Protein AF-A0A7V4YRS9-F1 (afdb_monomer)

Secondary structure (DSSP, 8-state):
----------STT-----BT-EEEETTEEEEEEEEETTTTEEEEEEE-SSS-------PPP-HHHHHHHHHHTBPTT----TTTSSEEEEEEE-TT-HHHHHTHHHHHHHHHHHHH-SSEEEEEEEEE-SHHHHHHHHHHHHHHT--S-BB-EETTT-------------

Structure (mmCIF, N/CA/C/O backbone):
data_AF-A0A7V4YRS9-F1
#
_entry.id   AF-A0A7V4YRS9-F1
#
loop_
_atom_site.group_PDB
_atom_site.id
_atom_site.type_symbol
_atom_site.label_atom_id
_atom_site.label_alt_id
_atom_site.label_comp_id
_atom_site.label_asym_id
_atom_site.label_entity_id
_atom_site.label_seq_id
_atom_site.pdbx_PDB_ins_code
_atom_site.Cartn_x
_atom_site.Cartn_y
_atom_site.Cartn_z
_atom_site.occupancy
_atom_site.B_iso_or_equiv
_atom_site.auth_seq_id
_atom_site.auth_comp_id
_atom_site.auth_asym_id
_atom_site.auth_atom_id
_atom_site.pdbx_PDB_model_num
ATOM 1 N N . MET A 1 1 ? 8.393 1.259 23.520 1.00 29.20 1 MET A N 1
ATOM 2 C CA . MET A 1 1 ? 8.049 -0.094 23.999 1.00 29.20 1 MET A CA 1
ATOM 3 C C . MET A 1 1 ? 6.861 -0.625 23.199 1.00 29.20 1 MET A C 1
ATOM 5 O O . MET A 1 1 ? 5.716 -0.444 23.586 1.00 29.20 1 MET A O 1
ATOM 9 N N . GLN A 1 2 ? 7.130 -1.206 22.029 1.00 31.75 2 GLN A N 1
ATOM 10 C CA . GLN A 1 2 ? 6.189 -2.098 21.351 1.00 31.75 2 GLN A CA 1
ATOM 11 C C . GLN A 1 2 ? 6.762 -3.493 21.570 1.00 31.75 2 GLN A C 1
ATOM 13 O O . GLN A 1 2 ? 7.675 -3.914 20.866 1.00 31.75 2 GLN A O 1
ATOM 18 N N . CYS A 1 3 ? 6.308 -4.155 22.633 1.00 23.78 3 CYS A N 1
ATOM 19 C CA . CYS A 1 3 ? 6.663 -5.542 22.886 1.00 23.78 3 CYS A CA 1
ATOM 20 C C . CYS A 1 3 ? 6.008 -6.399 21.802 1.00 23.78 3 CYS A C 1
ATOM 22 O O . CYS A 1 3 ? 4.818 -6.701 21.876 1.00 23.78 3 CYS A O 1
ATOM 24 N N . TYR A 1 4 ? 6.776 -6.795 20.791 1.00 34.25 4 TYR A N 1
ATOM 25 C CA . TYR A 1 4 ? 6.427 -7.958 19.989 1.00 34.25 4 TYR A CA 1
ATOM 26 C C . TYR A 1 4 ? 6.909 -9.191 20.743 1.00 34.25 4 TYR A C 1
ATOM 28 O O . TYR A 1 4 ? 8.035 -9.643 20.584 1.00 34.25 4 TYR A O 1
ATOM 36 N N . MET A 1 5 ? 6.033 -9.746 21.575 1.00 27.16 5 MET A N 1
ATOM 37 C CA . MET A 1 5 ? 6.166 -11.134 21.994 1.00 27.16 5 MET A CA 1
ATOM 38 C C . MET A 1 5 ? 5.765 -12.011 20.802 1.00 27.16 5 MET A C 1
ATOM 40 O O . MET A 1 5 ? 4.591 -12.330 20.619 1.00 27.16 5 MET A O 1
ATOM 44 N N . TYR A 1 6 ? 6.737 -12.416 19.985 1.00 35.53 6 TYR A N 1
ATOM 45 C CA . TYR A 1 6 ? 6.606 -13.654 19.219 1.00 35.53 6 TYR A CA 1
ATOM 46 C C . TYR A 1 6 ? 6.796 -14.820 20.190 1.00 35.53 6 TYR A C 1
ATOM 48 O O . TYR A 1 6 ? 7.848 -15.445 20.270 1.00 35.53 6 TYR A O 1
ATOM 56 N N . LEU A 1 7 ? 5.752 -15.095 20.967 1.00 31.92 7 LEU A N 1
ATOM 57 C CA . LEU A 1 7 ? 5.619 -16.378 21.627 1.00 31.92 7 LEU A CA 1
ATOM 58 C C . LEU A 1 7 ? 5.043 -17.348 20.597 1.00 31.92 7 LEU A C 1
ATOM 60 O O . LEU A 1 7 ? 3.865 -17.290 20.255 1.00 31.92 7 LEU A O 1
ATOM 64 N N . HIS A 1 8 ? 5.877 -18.266 20.111 1.00 38.81 8 HIS A N 1
ATOM 65 C CA . HIS A 1 8 ? 5.385 -19.580 19.710 1.00 38.81 8 HIS A CA 1
ATOM 66 C C . HIS A 1 8 ? 4.881 -20.281 20.978 1.00 38.81 8 HIS A C 1
ATOM 68 O O . HIS A 1 8 ? 5.587 -21.064 21.609 1.00 38.81 8 HIS A O 1
ATOM 74 N N . THR A 1 9 ? 3.665 -19.942 21.398 1.00 38.56 9 THR A N 1
ATOM 75 C CA . THR A 1 9 ? 2.923 -20.697 22.401 1.00 38.56 9 THR A CA 1
ATOM 76 C C . THR A 1 9 ? 2.015 -21.700 21.694 1.00 38.56 9 THR A C 1
ATOM 78 O O . THR A 1 9 ? 1.388 -21.379 20.684 1.00 38.56 9 THR A O 1
ATOM 81 N N . PRO A 1 10 ? 1.925 -22.937 22.197 1.00 54.78 10 PRO A N 1
ATOM 82 C CA . PRO A 1 10 ? 0.953 -23.892 21.690 1.00 54.78 10 PRO A CA 1
ATOM 83 C C . PRO A 1 10 ? -0.472 -23.409 22.042 1.00 54.78 10 PRO A C 1
ATOM 85 O O . PRO A 1 10 ? -0.665 -22.909 23.149 1.00 54.78 10 PRO A O 1
ATOM 88 N N . LYS A 1 11 ? -1.460 -23.679 21.166 1.00 42.44 11 LYS A N 1
ATOM 89 C CA . LYS A 1 11 ? -2.933 -23.694 21.395 1.00 42.44 11 LYS A CA 1
ATOM 90 C C . LYS A 1 11 ? -3.751 -22.438 21.048 1.00 42.44 11 LYS A C 1
ATOM 92 O O . LYS A 1 11 ? -3.639 -21.406 21.697 1.00 42.44 11 LYS A O 1
ATOM 97 N N . ASP A 1 12 ? -4.677 -22.630 20.108 1.00 49.97 12 ASP A N 1
ATOM 98 C CA . ASP A 1 12 ? -6.100 -22.231 19.965 1.00 49.97 12 ASP A CA 1
ATOM 99 C C . ASP A 1 12 ? -6.851 -21.457 21.088 1.00 49.97 12 ASP A C 1
ATOM 101 O O . ASP A 1 12 ? -8.064 -21.601 21.228 1.00 49.97 12 ASP A O 1
ATOM 105 N N . SER A 1 13 ? -6.208 -20.669 21.951 1.00 57.22 13 SER A N 1
ATOM 106 C CA . SER A 1 13 ? -6.850 -20.109 23.158 1.00 57.22 13 SER A CA 1
A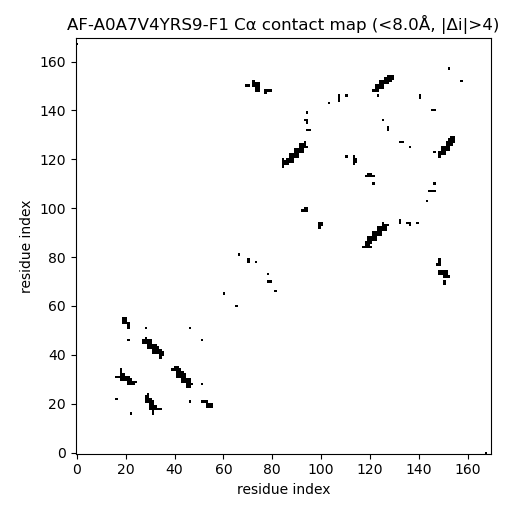TOM 107 C C . SER A 1 13 ? -6.564 -18.629 23.421 1.00 57.22 13 SER A C 1
ATOM 109 O O . SER A 1 13 ? -7.147 -18.069 24.345 1.00 57.22 13 SER A O 1
ATOM 111 N N . ILE A 1 14 ? -5.710 -17.976 22.624 1.00 62.75 14 ILE A N 1
ATOM 112 C CA . ILE A 1 14 ? -5.420 -16.540 22.757 1.00 62.75 14 ILE A CA 1
ATOM 113 C C . ILE A 1 14 ? -5.855 -15.818 21.481 1.00 62.75 14 ILE A C 1
ATOM 115 O O . ILE A 1 14 ? -5.316 -16.057 20.404 1.00 62.75 14 ILE A O 1
ATOM 119 N N . LEU A 1 15 ? -6.837 -14.926 21.620 1.00 65.62 15 LEU A N 1
ATOM 120 C CA . LEU A 1 15 ? -7.268 -14.005 20.572 1.00 65.62 15 LEU A CA 1
ATOM 121 C C . LEU A 1 15 ? -6.626 -12.637 20.822 1.00 65.62 15 LEU A C 1
ATOM 123 O O . LEU A 1 15 ? -6.905 -11.993 21.832 1.00 65.62 15 LEU A O 1
ATOM 127 N N . SER A 1 16 ? -5.772 -12.207 19.896 1.00 73.06 16 SER A N 1
ATOM 128 C CA . SER A 1 16 ? -5.117 -10.898 19.933 1.00 73.06 16 SER A CA 1
ATOM 129 C C . SER A 1 16 ? -5.836 -9.932 18.997 1.00 73.06 16 SER A C 1
ATOM 131 O O . SER A 1 16 ? -6.008 -10.229 17.815 1.00 73.06 16 SER A O 1
ATOM 133 N N . PHE A 1 17 ? -6.217 -8.762 19.508 1.00 78.06 17 PHE A N 1
ATOM 134 C CA . PHE A 1 17 ? -6.900 -7.715 18.744 1.00 78.06 17 PHE A CA 1
ATOM 135 C C . PHE A 1 17 ? -6.087 -6.425 18.765 1.00 78.06 17 PHE A C 1
ATOM 137 O O . PHE A 1 17 ? -5.343 -6.168 19.714 1.00 78.06 17 PHE A O 1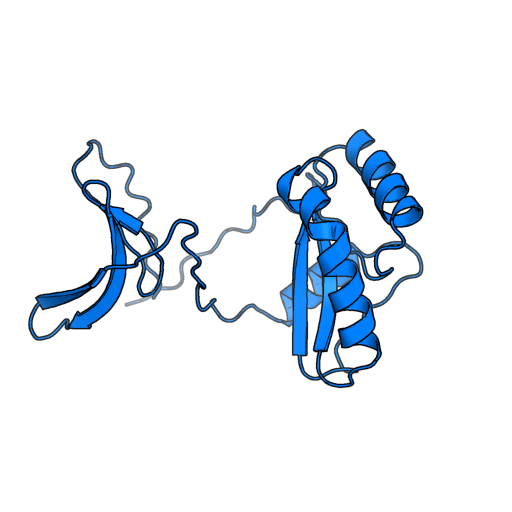
ATOM 144 N N . ARG A 1 18 ? -6.241 -5.593 17.733 1.00 73.62 18 ARG A N 1
ATOM 145 C CA . ARG A 1 18 ? -5.671 -4.243 17.715 1.00 73.62 18 ARG A CA 1
ATOM 146 C C . ARG A 1 18 ? -6.763 -3.206 17.922 1.00 73.62 18 ARG A C 1
ATOM 148 O O . ARG A 1 18 ? -7.884 -3.364 17.442 1.00 73.62 18 ARG A O 1
ATOM 155 N N . LEU A 1 19 ? -6.414 -2.136 18.631 1.00 77.94 19 LEU A N 1
ATOM 156 C CA . LEU A 1 19 ? -7.277 -0.972 18.790 1.00 77.94 19 LEU A CA 1
ATOM 157 C C . LEU A 1 19 ? -7.645 -0.423 17.403 1.00 77.94 19 LEU A C 1
ATOM 159 O O . LEU A 1 19 ? -6.786 -0.305 16.531 1.00 77.94 19 LEU A O 1
ATOM 163 N N . ASN A 1 20 ? -8.922 -0.112 17.212 1.00 76.81 20 ASN A N 1
ATOM 164 C CA . ASN A 1 20 ? -9.524 0.398 15.982 1.00 76.81 20 ASN A CA 1
ATOM 165 C C . ASN A 1 20 ? -9.480 -0.512 14.737 1.00 76.81 20 ASN A C 1
ATOM 167 O O . ASN A 1 20 ? -10.034 -0.138 13.701 1.00 76.81 20 ASN A O 1
ATOM 171 N N . GLU A 1 21 ? -8.929 -1.723 14.829 1.00 83.25 21 GLU A N 1
ATOM 172 C CA . GLU A 1 21 ? -8.934 -2.692 13.730 1.00 83.25 21 GLU A CA 1
ATOM 173 C C . GLU A 1 21 ? -10.190 -3.581 13.810 1.00 83.25 21 GLU A C 1
ATOM 175 O O . GLU A 1 21 ? -10.468 -4.151 14.871 1.00 83.25 21 GLU A O 1
ATOM 180 N N . PRO A 1 22 ? -10.974 -3.710 12.723 1.00 89.25 22 PRO A N 1
ATOM 181 C CA . PRO A 1 22 ? -12.079 -4.652 12.680 1.00 89.25 22 PRO A CA 1
ATOM 182 C C . PRO A 1 22 ? -11.613 -6.100 12.824 1.00 89.25 22 PRO A C 1
ATOM 184 O O . PRO A 1 22 ? -10.669 -6.525 12.162 1.00 89.25 22 PRO A O 1
ATOM 187 N N . PHE A 1 23 ? -12.325 -6.889 13.621 1.00 85.88 23 PHE A N 1
ATOM 188 C CA . PHE A 1 23 ? -12.066 -8.313 13.784 1.00 85.88 23 PHE A CA 1
ATOM 189 C C . PHE A 1 23 ? -13.366 -9.116 13.817 1.00 85.88 23 PHE A C 1
ATOM 191 O O . PHE A 1 23 ? -14.415 -8.630 14.243 1.00 85.88 23 PHE A O 1
ATOM 198 N N . LEU A 1 24 ? -13.291 -10.364 13.355 1.00 85.12 24 LEU A N 1
ATOM 199 C CA . LEU A 1 24 ? -14.417 -11.290 13.362 1.00 85.12 24 LEU A CA 1
ATOM 200 C C . LEU A 1 24 ? -14.446 -12.057 14.688 1.00 85.12 24 LEU A C 1
ATOM 202 O O . LEU A 1 24 ? -13.491 -12.752 15.032 1.00 85.12 24 LEU A O 1
ATOM 206 N N . PHE A 1 25 ? -15.558 -11.976 15.412 1.00 84.38 25 PHE A N 1
ATOM 207 C CA . PHE A 1 25 ? -15.775 -12.733 16.640 1.00 84.38 25 PHE A CA 1
ATOM 208 C C . PHE A 1 25 ? -17.205 -13.270 16.677 1.00 84.38 25 PHE A C 1
ATOM 210 O O . PHE A 1 25 ? -18.170 -12.521 16.560 1.00 84.38 25 PHE A O 1
ATOM 217 N N . LYS A 1 26 ? -17.345 -14.597 16.809 1.00 86.56 26 LYS A N 1
ATOM 218 C CA . LYS A 1 26 ? -18.645 -15.300 16.806 1.00 86.56 26 LYS A CA 1
ATOM 219 C C . LYS A 1 26 ? -19.551 -14.933 15.613 1.00 86.56 26 LYS A C 1
ATOM 221 O O . LYS A 1 26 ? -20.759 -14.792 15.767 1.00 86.56 26 LYS A O 1
ATOM 226 N N . GLY A 1 27 ? -18.963 -14.781 14.424 1.00 86.62 27 GLY A N 1
ATOM 227 C CA . GLY A 1 27 ? -19.698 -14.498 13.184 1.00 86.62 27 GLY A CA 1
ATOM 228 C C . GLY A 1 27 ? -20.137 -13.042 13.007 1.00 86.62 27 GLY A C 1
ATOM 229 O O . GLY A 1 27 ? -20.824 -12.735 12.039 1.00 86.62 27 GLY A O 1
ATOM 230 N N . LEU A 1 28 ? -19.737 -12.146 13.909 1.00 89.50 28 LEU A N 1
ATOM 231 C CA . LEU A 1 28 ? -20.013 -10.716 13.826 1.00 89.50 28 LEU A CA 1
ATOM 232 C C . LEU A 1 28 ? -18.703 -9.931 13.823 1.00 89.50 28 LEU A C 1
ATOM 234 O O . LEU A 1 28 ? -17.711 -10.353 14.421 1.00 89.50 28 LEU A O 1
ATOM 238 N N . TYR A 1 29 ? -18.705 -8.791 13.141 1.00 90.94 29 TYR A N 1
ATOM 239 C CA . TYR A 1 29 ? -17.562 -7.892 13.130 1.00 90.94 29 TYR A CA 1
ATOM 240 C C . TYR A 1 29 ? -17.641 -6.904 14.284 1.00 90.94 29 TYR A C 1
ATOM 242 O O . TYR A 1 29 ? -18.685 -6.302 14.539 1.00 90.94 29 TYR A O 1
ATOM 250 N N . TYR A 1 30 ? -16.512 -6.731 14.956 1.00 90.38 30 TYR A N 1
ATOM 251 C CA . TYR A 1 30 ? -16.339 -5.773 16.034 1.00 90.38 30 TYR A CA 1
ATOM 252 C C . TYR A 1 30 ? -15.084 -4.946 15.807 1.00 90.38 30 TYR A C 1
ATOM 254 O O . TYR A 1 30 ? -14.181 -5.353 15.082 1.00 90.38 30 TYR A O 1
ATOM 262 N N . ARG A 1 31 ? -15.014 -3.803 16.474 1.00 89.88 31 ARG A N 1
ATOM 263 C CA . ARG A 1 31 ? -13.817 -2.984 16.606 1.00 89.88 31 ARG A CA 1
ATOM 264 C C . ARG A 1 31 ? -13.593 -2.685 18.077 1.00 89.88 31 ARG A C 1
ATOM 266 O O . ARG A 1 31 ? -14.528 -2.310 18.779 1.00 89.88 31 ARG A O 1
ATOM 273 N N . LEU A 1 32 ? -12.359 -2.832 18.542 1.00 88.31 32 LEU A N 1
ATOM 274 C CA . LEU A 1 32 ? -11.980 -2.396 19.883 1.00 88.31 32 LEU A CA 1
ATOM 275 C C . LEU A 1 32 ? -11.827 -0.875 19.853 1.00 88.31 32 LEU A C 1
ATOM 277 O O . LEU A 1 32 ? -10.989 -0.378 19.107 1.00 88.31 32 LEU A O 1
ATOM 281 N N . THR A 1 33 ? -12.645 -0.147 20.608 1.00 86.69 33 THR A N 1
ATOM 282 C CA . THR A 1 33 ? -12.658 1.329 20.605 1.00 86.69 33 THR A CA 1
ATOM 283 C C . THR A 1 33 ? -11.988 1.929 21.831 1.00 86.69 33 THR A C 1
ATOM 285 O O . THR A 1 33 ? -11.479 3.044 21.755 1.00 86.69 33 THR A O 1
ATOM 288 N N . ASN A 1 34 ? -11.957 1.196 22.947 1.00 84.12 34 ASN A N 1
ATOM 289 C CA . ASN A 1 34 ? -11.293 1.630 24.170 1.00 84.12 34 ASN A CA 1
ATOM 290 C C . ASN A 1 34 ? -10.689 0.448 24.943 1.00 84.12 34 ASN A C 1
ATOM 292 O O . ASN A 1 34 ? -11.272 -0.641 24.984 1.00 84.12 34 ASN A O 1
ATOM 296 N N . LEU A 1 35 ? -9.547 0.702 25.579 1.00 86.00 35 LEU A N 1
ATOM 297 C CA . LEU A 1 35 ? -8.873 -0.177 26.528 1.00 86.00 35 LEU A CA 1
ATOM 298 C C . LEU A 1 35 ? -8.602 0.638 27.796 1.00 86.00 35 LEU A C 1
ATOM 300 O O . LEU A 1 35 ? -7.692 1.466 27.812 1.00 86.00 35 LEU A O 1
ATOM 304 N N . ASP A 1 36 ? -9.388 0.403 28.844 1.00 83.62 36 ASP A N 1
ATOM 305 C CA . ASP A 1 36 ? -9.173 1.019 30.149 1.00 83.62 36 ASP A CA 1
ATOM 306 C C . ASP A 1 36 ? -8.303 0.095 31.007 1.00 83.62 36 ASP A C 1
ATOM 308 O O . ASP A 1 36 ? -8.739 -0.973 31.443 1.00 83.62 36 ASP A O 1
ATOM 312 N N . LEU A 1 37 ? -7.048 0.497 31.217 1.00 85.56 37 LEU A N 1
ATOM 313 C CA . LEU A 1 37 ? -6.078 -0.259 32.012 1.00 85.56 37 LEU A CA 1
ATOM 314 C C . LEU A 1 37 ? -6.289 -0.101 33.523 1.00 85.56 37 LEU A C 1
ATOM 316 O O . LEU A 1 37 ? -5.793 -0.924 34.286 1.00 85.56 37 LEU A O 1
ATOM 320 N N . CYS A 1 38 ? -6.988 0.948 33.961 1.00 81.81 38 CYS A N 1
ATOM 321 C CA . CYS A 1 38 ? -7.290 1.174 35.372 1.00 81.81 38 CYS A CA 1
ATOM 322 C C . CYS A 1 38 ? -8.440 0.267 35.811 1.00 81.81 38 CYS A C 1
ATOM 324 O O . CYS A 1 38 ? -8.352 -0.395 36.845 1.00 81.81 38 CYS A O 1
ATOM 326 N N . ASP A 1 39 ? -9.472 0.184 34.974 1.00 87.44 39 ASP A N 1
ATOM 327 C CA . ASP A 1 39 ? -10.669 -0.609 35.251 1.00 87.44 39 ASP A CA 1
ATOM 328 C C . ASP A 1 39 ? -10.590 -2.033 34.674 1.00 87.44 39 ASP A C 1
ATOM 330 O O . ASP A 1 39 ? -11.494 -2.844 34.883 1.00 87.44 39 ASP A O 1
ATOM 334 N N . ASN A 1 40 ? -9.510 -2.365 33.955 1.00 86.50 40 ASN A N 1
ATOM 335 C CA . ASN A 1 40 ? -9.342 -3.618 33.212 1.00 86.50 40 ASN A CA 1
ATOM 336 C C . ASN A 1 40 ? -10.539 -3.923 32.291 1.00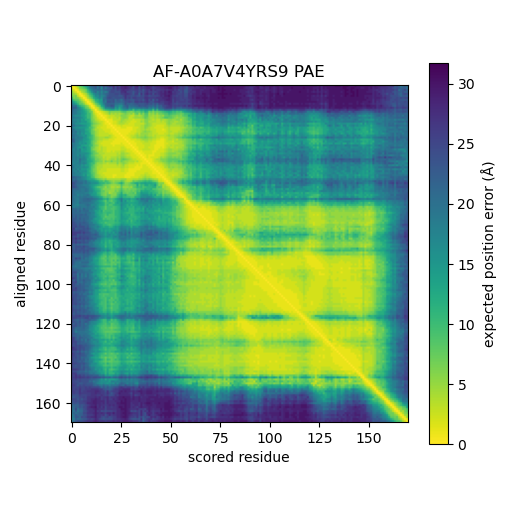 86.50 40 ASN A C 1
ATOM 338 O O . ASN A 1 40 ? -10.982 -5.071 32.180 1.00 86.50 40 ASN A O 1
ATOM 342 N N . THR A 1 41 ? -11.073 -2.897 31.624 1.00 87.88 41 THR A N 1
ATOM 343 C CA . THR A 1 41 ? -12.219 -3.039 30.719 1.00 87.88 41 THR A CA 1
ATOM 344 C C . THR A 1 41 ? -11.835 -2.810 29.263 1.00 87.88 41 THR A C 1
ATOM 346 O O . THR A 1 41 ? -10.954 -2.022 28.921 1.00 87.88 41 THR A O 1
ATOM 349 N N . VAL A 1 42 ? -12.526 -3.526 28.377 1.00 88.88 42 VAL A N 1
ATOM 350 C CA . VAL A 1 42 ? -12.400 -3.386 26.927 1.00 88.88 42 VAL A CA 1
ATOM 351 C C . VAL A 1 42 ? -13.765 -3.034 26.364 1.00 88.88 42 VAL A C 1
ATOM 353 O O . VAL A 1 42 ? -14.746 -3.726 26.635 1.00 88.88 42 VAL A O 1
ATOM 356 N N . THR A 1 43 ? -13.826 -1.981 25.551 1.00 90.69 43 THR A N 1
ATOM 357 C CA . THR A 1 43 ? -15.050 -1.603 24.837 1.00 90.69 43 THR A CA 1
ATOM 358 C C . THR A 1 43 ? -14.977 -2.075 23.393 1.00 90.69 43 THR A C 1
ATOM 360 O O . THR A 1 43 ? -14.024 -1.765 22.673 1.00 90.69 43 THR A O 1
ATOM 363 N N . LEU A 1 44 ? -15.998 -2.825 22.977 1.00 90.88 44 LEU A N 1
ATOM 364 C CA . LEU A 1 44 ? -16.161 -3.308 21.611 1.00 90.88 44 LEU A CA 1
ATOM 365 C C . LEU A 1 44 ? -17.370 -2.635 20.967 1.00 90.88 44 LEU A C 1
ATOM 367 O O . LEU A 1 44 ? -18.480 -2.691 21.492 1.00 90.88 44 LEU A O 1
ATOM 371 N N . GLU A 1 45 ? -17.160 -2.051 19.798 1.00 91.88 45 GLU A N 1
ATOM 372 C CA . GLU A 1 45 ? -18.216 -1.550 18.929 1.00 91.88 45 GLU A CA 1
ATOM 373 C C . GLU A 1 45 ? -18.539 -2.613 17.880 1.00 91.88 45 GLU A C 1
ATOM 375 O O . GLU A 1 45 ? -17.641 -3.111 17.200 1.00 91.88 45 GLU A O 1
ATOM 380 N N . ARG A 1 46 ? -19.815 -2.982 17.743 1.00 92.44 46 ARG A N 1
ATOM 381 C CA . ARG A 1 46 ? -20.261 -3.863 16.660 1.00 92.44 46 ARG A CA 1
ATOM 382 C C . ARG A 1 46 ? -20.286 -3.075 15.354 1.00 92.44 46 ARG A C 1
ATOM 384 O O . ARG A 1 46 ? -20.856 -1.992 15.304 1.00 92.44 46 ARG A O 1
ATOM 391 N N . LEU A 1 47 ? -19.723 -3.652 14.300 1.00 90.81 47 LEU A N 1
ATOM 392 C CA . LEU A 1 47 ? -19.755 -3.084 12.959 1.00 90.81 47 LEU A CA 1
ATOM 393 C C . LEU A 1 47 ? -20.884 -3.725 12.145 1.00 90.81 47 LEU A C 1
ATOM 395 O O . LEU A 1 47 ? -21.087 -4.942 12.195 1.00 90.81 47 LEU A O 1
ATOM 399 N N . GLU A 1 48 ? -21.603 -2.906 11.384 1.00 88.62 48 GLU A N 1
ATOM 400 C CA . GLU A 1 48 ? -22.670 -3.336 10.478 1.00 88.62 48 GLU A CA 1
ATOM 401 C C . GLU A 1 48 ? -22.262 -3.119 9.014 1.00 88.62 48 GLU A C 1
ATOM 403 O O . GLU A 1 48 ? 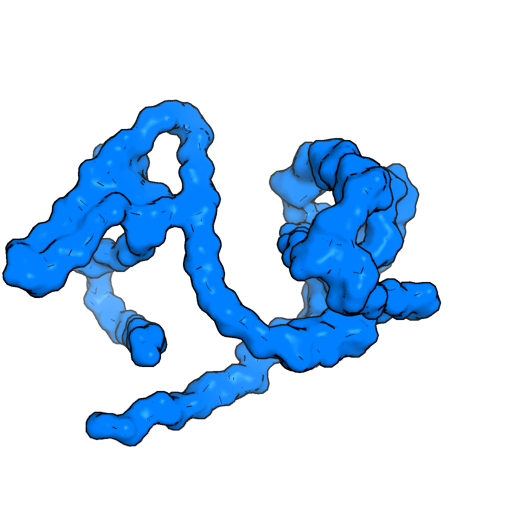-21.540 -2.174 8.693 1.00 88.62 48 GLU A O 1
ATOM 408 N N . GLY A 1 49 ? -22.739 -3.994 8.124 1.00 79.56 49 GLY A N 1
ATOM 409 C CA . GLY A 1 49 ? -22.552 -3.893 6.674 1.00 79.56 49 GLY A CA 1
ATOM 410 C C . GLY A 1 49 ? -21.788 -5.061 6.043 1.00 79.56 49 GLY A C 1
ATOM 411 O O . GLY A 1 49 ? -21.043 -5.781 6.703 1.00 79.56 49 GLY A O 1
ATOM 412 N N . ASP A 1 50 ? -21.964 -5.222 4.730 1.00 71.50 50 ASP A N 1
ATOM 413 C CA . ASP A 1 50 ? -21.399 -6.338 3.950 1.00 71.50 50 ASP A CA 1
ATOM 414 C C . ASP A 1 50 ? -19.899 -6.177 3.654 1.00 71.50 50 ASP A C 1
ATOM 416 O O . ASP A 1 50 ? -19.219 -7.125 3.261 1.00 71.50 50 ASP A O 1
ATOM 420 N N . LYS A 1 51 ? -19.371 -4.957 3.813 1.00 72.62 51 LYS A N 1
ATOM 421 C CA . LYS A 1 51 ? -17.964 -4.619 3.579 1.00 72.62 51 LYS A CA 1
ATOM 422 C C . LYS A 1 51 ? -17.414 -3.856 4.769 1.00 72.62 51 LYS A C 1
ATOM 424 O O . LYS A 1 51 ? -17.649 -2.659 4.921 1.00 72.62 51 LYS A O 1
ATOM 429 N N . ILE A 1 52 ? -16.641 -4.556 5.581 1.00 78.75 52 ILE A N 1
ATOM 430 C CA . ILE A 1 52 ? -16.009 -3.983 6.759 1.00 78.75 52 ILE A CA 1
ATOM 431 C C . ILE A 1 52 ? -14.688 -3.341 6.354 1.00 78.75 52 ILE A C 1
ATOM 433 O O . ILE A 1 52 ? -13.790 -4.008 5.844 1.00 78.75 52 ILE A O 1
ATOM 437 N N . LYS A 1 53 ? -14.588 -2.029 6.561 1.00 71.62 53 LYS A N 1
ATOM 438 C CA . LYS A 1 53 ? -13.374 -1.248 6.316 1.00 71.62 53 LYS A CA 1
ATOM 439 C C . LYS A 1 53 ? -12.764 -0.845 7.653 1.00 71.62 53 LYS A C 1
ATOM 441 O O . LYS A 1 53 ? -13.484 -0.491 8.583 1.00 71.62 53 LYS A O 1
ATOM 446 N N . GLY A 1 54 ? -11.443 -0.884 7.737 1.00 65.88 54 GLY A N 1
ATOM 447 C CA . GLY A 1 54 ? -10.680 -0.424 8.890 1.00 65.88 54 GLY A CA 1
ATOM 448 C C . GLY A 1 54 ? -9.456 0.350 8.432 1.00 65.88 54 GLY A C 1
ATOM 449 O O . GLY A 1 54 ? -8.988 0.164 7.310 1.00 65.88 54 GLY A O 1
ATOM 450 N N . TYR A 1 55 ? -8.941 1.212 9.299 1.00 63.81 55 TYR A N 1
ATOM 451 C CA . TYR A 1 55 ? -7.634 1.829 9.124 1.00 63.81 55 TYR A CA 1
ATOM 452 C C . TYR A 1 55 ? -6.808 1.571 10.379 1.00 63.81 55 TYR A C 1
ATOM 454 O O . TYR A 1 55 ? -7.341 1.455 11.482 1.00 63.81 55 TYR A O 1
ATOM 462 N N . LYS A 1 56 ? -5.496 1.466 10.196 1.00 64.75 56 LYS A N 1
ATOM 463 C CA . LYS A 1 56 ? -4.535 1.343 11.282 1.00 64.75 56 LYS A CA 1
ATOM 464 C C . LYS A 1 56 ? -3.718 2.621 11.309 1.00 64.75 56 LYS A C 1
ATOM 466 O O . LYS A 1 56 ? -3.031 2.918 10.333 1.00 64.75 56 LYS A O 1
ATOM 471 N N . GLU A 1 57 ? -3.772 3.356 12.414 1.00 66.88 57 GLU A N 1
ATOM 472 C CA . GLU A 1 57 ? -2.787 4.409 12.646 1.00 66.88 57 GLU A CA 1
ATOM 473 C C . GLU A 1 57 ? -1.407 3.755 12.748 1.00 66.88 57 GLU A C 1
ATOM 475 O O . GLU A 1 57 ? -1.181 2.809 13.511 1.00 66.88 57 GLU A O 1
ATOM 480 N N . GLY A 1 58 ? -0.521 4.181 11.852 1.00 67.06 58 GLY A N 1
ATOM 481 C CA . GLY A 1 58 ? 0.815 3.627 11.724 1.00 67.06 58 GLY A CA 1
ATOM 482 C C . GLY A 1 58 ? 1.730 4.038 12.872 1.00 67.06 58 GLY A C 1
ATOM 483 O O . GLY A 1 58 ? 1.365 4.755 13.799 1.00 67.06 58 GLY A O 1
ATOM 484 N N . PHE A 1 59 ? 2.967 3.578 12.780 1.00 69.94 59 PHE A N 1
ATOM 485 C CA . PHE A 1 59 ? 4.081 4.091 13.564 1.00 69.94 59 PHE A CA 1
ATOM 486 C C . PHE A 1 59 ? 4.830 5.135 12.732 1.00 69.94 59 PHE A C 1
ATOM 488 O O . PHE A 1 59 ? 4.772 5.118 11.500 1.00 69.94 59 PHE A O 1
ATOM 495 N N . TYR A 1 60 ? 5.549 6.035 13.400 1.00 73.81 60 TYR A N 1
ATOM 496 C CA . TYR A 1 60 ? 6.462 6.939 12.710 1.00 73.81 60 TYR A CA 1
ATOM 497 C C . TYR A 1 60 ? 7.563 6.122 12.036 1.00 73.81 60 TYR A C 1
ATOM 499 O O . TYR A 1 60 ? 8.209 5.289 12.672 1.00 73.81 60 TYR A O 1
ATOM 507 N N . PHE A 1 61 ? 7.748 6.352 10.741 1.00 71.88 61 PHE A N 1
ATOM 508 C CA . PHE A 1 61 ? 8.820 5.741 9.973 1.00 71.88 61 PHE A CA 1
ATOM 509 C C . PHE A 1 61 ? 10.040 6.662 9.987 1.00 71.88 61 PHE A C 1
ATOM 511 O O . PHE A 1 61 ? 9.895 7.887 9.970 1.00 71.88 61 PHE A O 1
ATOM 518 N N . ASP A 1 62 ? 11.242 6.087 9.987 1.00 82.50 62 ASP A N 1
ATOM 519 C CA . ASP A 1 62 ? 12.451 6.871 9.752 1.00 82.50 62 ASP A CA 1
ATOM 520 C C . ASP A 1 62 ? 12.426 7.396 8.310 1.00 82.50 62 ASP A C 1
ATOM 522 O O . ASP A 1 62 ? 12.623 6.656 7.342 1.00 82.50 62 ASP A O 1
ATOM 526 N N . MET A 1 63 ? 12.158 8.693 8.171 1.00 81.19 63 MET A N 1
ATOM 527 C CA . MET A 1 63 ? 12.037 9.338 6.870 1.00 81.19 63 MET A CA 1
ATOM 528 C C . MET A 1 63 ? 13.354 9.355 6.093 1.00 81.19 63 MET A C 1
ATOM 530 O O . MET A 1 63 ? 13.309 9.377 4.866 1.00 81.19 63 MET A O 1
ATOM 534 N N . ALA A 1 64 ? 14.515 9.330 6.755 1.00 84.06 64 ALA A N 1
ATOM 535 C CA . ALA A 1 64 ? 15.795 9.239 6.058 1.00 84.06 64 ALA A CA 1
ATOM 536 C C . ALA A 1 64 ? 15.943 7.859 5.407 1.00 84.06 64 ALA A C 1
ATOM 538 O O . ALA A 1 64 ? 16.253 7.767 4.219 1.00 84.06 64 ALA A O 1
ATOM 539 N N . LYS A 1 65 ? 15.609 6.803 6.156 1.00 82.94 65 LYS A N 1
ATOM 540 C CA . LYS A 1 65 ? 15.610 5.427 5.649 1.00 82.94 65 LYS A CA 1
ATOM 541 C C . LYS A 1 65 ? 14.596 5.227 4.524 1.00 82.94 65 LYS A C 1
ATOM 543 O O . LYS A 1 65 ? 14.931 4.636 3.502 1.00 82.94 65 LYS A O 1
ATOM 548 N N . LEU A 1 66 ? 13.374 5.745 4.676 1.00 82.88 66 LEU A N 1
ATOM 549 C CA . LEU A 1 66 ? 12.348 5.650 3.632 1.00 82.88 66 LEU A CA 1
ATOM 550 C C . LEU A 1 66 ? 12.813 6.310 2.330 1.00 82.88 66 LEU A C 1
ATOM 552 O O . LEU A 1 66 ? 12.695 5.700 1.269 1.00 82.88 66 LEU A O 1
ATOM 556 N N . ARG A 1 67 ? 13.359 7.530 2.410 1.00 86.00 67 ARG A N 1
ATOM 557 C CA . ARG A 1 67 ? 13.883 8.255 1.242 1.00 86.00 67 ARG A CA 1
ATOM 558 C C . ARG A 1 67 ? 14.995 7.467 0.568 1.00 86.00 67 ARG A C 1
ATOM 560 O O . ARG A 1 67 ? 14.898 7.192 -0.619 1.00 86.00 67 ARG A O 1
ATOM 567 N N . GLN A 1 68 ? 15.975 7.012 1.346 1.00 83.62 68 GLN A N 1
ATOM 568 C CA . GLN A 1 68 ? 17.091 6.218 0.838 1.00 83.62 68 GLN A CA 1
ATOM 569 C C . GLN A 1 68 ? 16.622 4.954 0.104 1.00 83.62 68 GLN A C 1
ATOM 571 O O . GLN A 1 68 ? 17.068 4.704 -1.013 1.00 83.62 68 GLN A O 1
ATOM 576 N N . LEU A 1 69 ? 15.727 4.168 0.713 1.00 80.94 69 LEU A N 1
ATOM 577 C CA . LEU A 1 69 ? 15.206 2.938 0.107 1.00 80.94 69 LEU A CA 1
ATOM 578 C C . LEU A 1 69 ? 14.412 3.227 -1.164 1.00 80.94 69 LEU A C 1
ATOM 580 O O . LEU A 1 69 ? 14.527 2.510 -2.152 1.00 80.94 69 LEU A O 1
ATOM 584 N N . THR A 1 70 ? 13.618 4.292 -1.147 1.00 82.62 70 THR A N 1
ATOM 585 C CA . THR A 1 70 ? 12.795 4.654 -2.297 1.00 82.62 70 THR A CA 1
ATOM 586 C C . THR A 1 70 ? 13.657 5.113 -3.466 1.00 82.62 70 THR A C 1
ATOM 588 O O . THR A 1 70 ? 13.466 4.615 -4.574 1.00 82.62 70 THR A O 1
ATOM 591 N N . ASP A 1 71 ? 14.618 6.006 -3.206 1.00 81.44 71 ASP A N 1
ATOM 592 C CA . ASP A 1 71 ? 15.517 6.592 -4.203 1.00 81.44 71 ASP A CA 1
ATOM 593 C C . ASP A 1 71 ? 16.426 5.515 -4.834 1.00 81.44 71 ASP A C 1
ATOM 595 O O . ASP A 1 71 ? 16.671 5.535 -6.037 1.00 81.44 71 ASP A O 1
ATOM 599 N N . MET A 1 72 ? 16.864 4.521 -4.048 1.00 76.94 72 MET A N 1
ATOM 600 C CA . MET A 1 72 ? 17.666 3.379 -4.522 1.00 76.94 72 MET A CA 1
ATOM 601 C C . MET A 1 72 ? 16.911 2.471 -5.504 1.00 76.94 72 MET A C 1
ATOM 603 O O . MET A 1 72 ? 17.523 1.787 -6.325 1.00 76.94 72 MET A O 1
ATOM 607 N N . HIS A 1 73 ? 15.585 2.445 -5.407 1.00 77.50 73 HIS A N 1
ATOM 608 C CA . HIS A 1 73 ? 14.719 1.522 -6.136 1.00 77.50 73 HIS A CA 1
ATOM 609 C C . HIS A 1 73 ? 13.845 2.204 -7.187 1.00 77.50 73 HIS A C 1
ATOM 611 O O . HIS A 1 73 ? 12.937 1.585 -7.745 1.00 77.50 73 HIS A O 1
ATOM 617 N N . MET A 1 74 ? 14.111 3.476 -7.475 1.00 75.00 74 MET A N 1
ATOM 618 C CA . MET A 1 74 ? 13.407 4.205 -8.520 1.00 75.00 74 MET A CA 1
ATOM 619 C C . MET A 1 74 ? 13.683 3.630 -9.907 1.00 75.00 74 MET A C 1
ATOM 621 O O . MET A 1 74 ? 14.760 3.099 -10.186 1.00 75.00 74 MET A O 1
ATOM 625 N N . MET A 1 75 ? 12.711 3.785 -10.806 1.00 68.44 75 MET A N 1
ATOM 626 C CA . MET A 1 75 ? 12.971 3.561 -12.224 1.00 68.44 75 MET A CA 1
ATOM 627 C C . MET A 1 75 ? 14.024 4.536 -12.744 1.00 68.44 75 MET A C 1
ATOM 629 O O . MET A 1 75 ? 14.091 5.698 -12.338 1.00 68.44 75 MET A O 1
ATOM 633 N N . GLU A 1 76 ? 14.810 4.068 -13.708 1.00 66.69 76 GLU A N 1
ATOM 634 C CA . GLU A 1 76 ? 15.808 4.890 -14.379 1.00 66.69 76 GLU A CA 1
ATOM 635 C C . GLU A 1 76 ? 15.174 6.159 -14.977 1.00 66.69 76 GLU A C 1
ATOM 637 O O . GLU A 1 76 ? 14.136 6.112 -15.641 1.00 66.69 76 GLU A O 1
ATOM 642 N N . GLY A 1 77 ? 15.796 7.310 -14.708 1.00 67.00 77 GLY A N 1
ATOM 643 C CA . GLY A 1 77 ? 15.320 8.618 -15.165 1.00 67.00 77 GLY A CA 1
ATOM 644 C C . GLY A 1 77 ? 14.219 9.248 -14.307 1.00 67.00 77 GLY A C 1
ATOM 645 O O . GLY A 1 77 ? 13.715 10.311 -14.669 1.00 67.00 77 GLY A O 1
ATOM 646 N N . GLN A 1 78 ? 13.852 8.638 -13.179 1.00 74.12 78 GLN A N 1
ATOM 647 C CA . GLN A 1 78 ? 12.874 9.195 -12.248 1.00 74.12 78 GLN A CA 1
ATOM 648 C C . GLN A 1 78 ? 13.527 9.698 -10.962 1.00 74.12 78 GLN A C 1
ATOM 650 O O . GLN A 1 78 ? 14.538 9.171 -10.508 1.00 74.12 78 GLN A O 1
ATOM 655 N N . ALA A 1 79 ? 12.923 10.729 -10.372 1.00 77.81 79 ALA A N 1
ATOM 656 C CA . ALA A 1 79 ? 13.318 11.282 -9.084 1.00 77.81 79 ALA A CA 1
ATOM 657 C C . ALA A 1 79 ? 12.076 11.756 -8.323 1.00 77.81 79 ALA A C 1
ATOM 659 O O . ALA A 1 79 ? 11.165 12.337 -8.918 1.00 77.81 79 ALA A O 1
ATOM 660 N N . ILE A 1 80 ? 12.043 11.536 -7.008 1.00 81.81 80 ILE A N 1
ATOM 661 C CA . ILE A 1 80 ? 10.998 12.077 -6.134 1.00 81.81 80 ILE A CA 1
ATOM 662 C C . ILE A 1 80 ? 11.490 13.385 -5.529 1.00 81.81 80 ILE A C 1
ATOM 664 O O . ILE A 1 80 ? 12.526 13.444 -4.868 1.00 81.81 80 ILE A O 1
ATOM 668 N N . ASN A 1 81 ? 10.708 14.449 -5.697 1.00 84.19 81 ASN A N 1
ATOM 669 C CA . ASN A 1 81 ? 10.944 15.689 -4.972 1.00 84.19 81 ASN A CA 1
ATOM 670 C C . ASN A 1 81 ? 10.227 15.649 -3.619 1.00 84.19 81 ASN A C 1
ATOM 672 O O . ASN A 1 81 ? 9.119 16.157 -3.465 1.00 84.19 81 ASN A O 1
ATOM 676 N N . TRP A 1 82 ? 10.903 15.084 -2.620 1.00 83.38 82 TRP A N 1
ATOM 677 C CA . TRP A 1 82 ? 10.406 14.944 -1.248 1.00 83.38 82 TRP A CA 1
ATOM 678 C C . TRP A 1 82 ? 10.020 16.260 -0.547 1.00 83.38 82 TRP A C 1
ATOM 680 O O . TRP A 1 82 ? 9.429 16.206 0.529 1.00 83.38 82 TRP A O 1
ATOM 690 N N . GLY A 1 83 ? 10.372 17.424 -1.107 1.00 80.19 83 GLY A N 1
ATOM 691 C CA . GLY A 1 83 ? 10.037 18.745 -0.567 1.00 80.19 83 GLY A CA 1
ATOM 692 C C . GLY A 1 83 ? 8.940 19.493 -1.328 1.00 80.19 83 GLY A C 1
ATOM 693 O O . GLY A 1 83 ? 8.563 20.582 -0.904 1.00 80.19 83 GLY A O 1
ATOM 694 N N . ASN A 1 84 ? 8.432 18.952 -2.443 1.00 82.44 84 ASN A N 1
ATOM 695 C CA . ASN A 1 84 ? 7.463 19.659 -3.288 1.00 82.44 84 ASN A CA 1
ATOM 696 C C . ASN A 1 84 ? 6.066 19.733 -2.657 1.00 82.44 84 ASN A C 1
ATOM 698 O O . ASN A 1 84 ? 5.369 20.737 -2.796 1.00 82.44 84 ASN A O 1
ATOM 702 N N . LYS A 1 85 ? 5.651 18.665 -1.969 1.00 85.44 85 LYS A N 1
ATOM 703 C CA . LYS A 1 85 ? 4.334 18.567 -1.333 1.00 85.44 85 LYS A CA 1
ATOM 704 C C . LYS A 1 85 ? 4.478 18.170 0.145 1.00 85.44 85 LYS A C 1
ATOM 706 O O . LYS A 1 85 ? 5.362 17.378 0.470 1.00 85.44 85 LYS A O 1
ATOM 711 N N . PRO A 1 86 ? 3.630 18.704 1.046 1.00 87.25 86 PRO A N 1
ATOM 712 C CA . PRO A 1 86 ? 3.735 18.462 2.488 1.00 87.25 86 PRO A CA 1
ATOM 713 C C . PRO A 1 86 ? 3.411 17.023 2.905 1.00 87.25 86 PRO A C 1
ATOM 715 O O . PRO A 1 86 ? 3.871 16.581 3.956 1.00 87.25 86 PRO A O 1
ATOM 718 N N . TYR A 1 87 ? 2.644 16.285 2.100 1.00 88.62 87 TYR A N 1
ATOM 719 C CA . TYR A 1 87 ? 2.251 14.910 2.394 1.00 88.62 87 TYR A CA 1
ATOM 720 C C . TYR A 1 87 ? 2.632 13.963 1.255 1.00 88.62 87 TYR A C 1
ATOM 722 O O . TYR A 1 87 ? 2.561 14.318 0.079 1.00 88.62 87 TYR A O 1
ATOM 730 N N . THR A 1 88 ? 3.010 12.733 1.610 1.00 87.56 88 THR A N 1
ATOM 731 C CA . THR A 1 88 ? 3.287 11.650 0.657 1.00 87.56 88 THR A CA 1
ATOM 732 C C . THR A 1 88 ? 2.386 10.458 0.958 1.00 87.56 88 THR A C 1
ATOM 734 O O . THR A 1 88 ? 2.375 9.959 2.082 1.00 87.56 88 THR A O 1
ATOM 737 N N . LEU A 1 89 ? 1.650 10.002 -0.051 1.00 88.62 89 LEU A N 1
ATOM 738 C CA . LEU A 1 89 ? 0.885 8.765 -0.035 1.00 88.62 89 LEU A CA 1
ATOM 739 C C . LEU A 1 89 ? 1.728 7.649 -0.657 1.00 88.62 89 LEU A C 1
ATOM 741 O O . LEU A 1 89 ? 2.140 7.751 -1.810 1.00 88.62 89 LEU A O 1
ATOM 745 N N . LEU A 1 90 ? 1.974 6.583 0.103 1.00 88.00 90 LEU A N 1
ATOM 746 C CA . LEU A 1 90 ? 2.648 5.383 -0.394 1.00 88.00 90 LEU A CA 1
ATOM 747 C C . LEU A 1 90 ? 1.590 4.367 -0.824 1.00 88.00 90 LEU A C 1
ATOM 749 O O . LEU A 1 90 ? 0.728 3.994 -0.026 1.00 88.00 90 LEU A O 1
ATOM 753 N N . HIS A 1 91 ? 1.661 3.914 -2.069 1.00 90.50 91 HIS A N 1
ATOM 754 C CA . HIS A 1 91 ? 0.701 2.982 -2.643 1.00 90.50 91 HIS A CA 1
ATOM 755 C C . HIS A 1 91 ? 1.373 1.665 -3.018 1.00 90.50 91 HIS A C 1
ATOM 757 O O . HIS A 1 91 ? 2.079 1.569 -4.019 1.00 90.50 91 HIS A O 1
ATOM 763 N N . PHE A 1 92 ? 1.145 0.641 -2.202 1.00 89.25 92 PHE A N 1
ATOM 764 C CA . PHE A 1 92 ? 1.694 -0.695 -2.408 1.00 89.25 92 PHE A CA 1
ATOM 765 C C . PHE A 1 92 ? 0.738 -1.531 -3.252 1.00 89.25 92 PHE A C 1
ATOM 767 O O . PHE A 1 92 ? -0.429 -1.682 -2.898 1.00 89.25 92 PHE A O 1
ATOM 774 N N . TRP A 1 93 ? 1.233 -2.097 -4.348 1.00 90.00 93 TRP A N 1
ATOM 775 C CA . TRP A 1 93 ? 0.411 -2.872 -5.276 1.00 90.00 93 TRP A CA 1
ATOM 776 C C . TRP A 1 93 ? 1.237 -3.964 -5.962 1.00 90.00 93 TRP A C 1
ATOM 778 O O . TRP A 1 93 ? 2.426 -4.120 -5.697 1.00 90.00 93 TRP A O 1
ATOM 788 N N . GLY A 1 94 ? 0.630 -4.750 -6.848 1.00 90.31 94 GLY A N 1
ATOM 789 C CA . GLY A 1 94 ? 1.374 -5.687 -7.688 1.00 90.31 94 GLY A CA 1
ATOM 790 C C . GLY A 1 94 ? 0.564 -6.140 -8.893 1.00 90.31 94 GLY A C 1
ATOM 791 O O . GLY A 1 94 ? -0.643 -6.348 -8.784 1.00 90.31 94 GLY A O 1
ATOM 792 N N . GLU A 1 95 ? 1.217 -6.344 -10.038 1.00 88.81 95 GLU A N 1
ATOM 793 C CA . GLU A 1 95 ? 0.540 -6.811 -11.258 1.00 88.81 95 GLU A CA 1
ATOM 794 C C . GLU A 1 95 ? -0.123 -8.179 -11.052 1.00 88.81 95 GLU A C 1
ATOM 796 O O . GLU A 1 95 ? -1.203 -8.433 -11.574 1.00 88.81 95 GLU A O 1
ATOM 801 N N . TRP A 1 96 ? 0.454 -9.034 -10.211 1.00 88.31 96 TRP A N 1
ATOM 802 C CA . TRP A 1 96 ? -0.087 -10.347 -9.865 1.00 88.31 96 TRP A CA 1
ATOM 803 C C . TRP A 1 96 ? -1.314 -10.271 -8.931 1.00 88.31 96 TRP A C 1
ATOM 805 O O . TRP A 1 96 ? -2.085 -11.230 -8.852 1.00 88.31 96 TRP A O 1
ATOM 815 N N . CYS A 1 97 ? -1.545 -9.138 -8.262 1.00 91.00 97 CYS A N 1
ATOM 816 C CA . CYS A 1 97 ? -2.616 -8.942 -7.285 1.00 91.00 97 CYS A CA 1
ATOM 817 C C . CYS A 1 97 ? -3.943 -8.591 -7.981 1.00 91.00 97 CYS A C 1
ATOM 819 O O . CYS A 1 97 ? -4.139 -7.478 -8.467 1.00 91.00 97 CYS A O 1
ATOM 821 N N . ALA A 1 98 ? -4.887 -9.538 -8.014 1.00 91.06 98 ALA A N 1
ATOM 822 C CA . ALA A 1 98 ? -6.182 -9.330 -8.668 1.00 91.06 98 ALA A CA 1
ATOM 823 C C . ALA A 1 98 ? -7.013 -8.171 -8.071 1.00 91.06 98 ALA A C 1
ATOM 825 O O . ALA A 1 98 ? -7.516 -7.379 -8.866 1.00 91.06 98 ALA A O 1
ATOM 826 N N . PRO A 1 99 ? -7.122 -8.003 -6.735 1.00 91.31 99 PRO A N 1
ATOM 827 C CA . PRO A 1 99 ? -7.776 -6.826 -6.157 1.00 91.31 99 PRO A CA 1
ATOM 828 C C . PRO A 1 99 ? -7.112 -5.512 -6.586 1.00 91.31 99 PRO A C 1
ATOM 830 O O . PRO A 1 99 ? -7.797 -4.601 -7.027 1.00 91.31 99 PRO A O 1
ATOM 833 N N . CYS A 1 100 ? -5.780 -5.454 -6.581 1.00 91.44 100 CYS A N 1
ATOM 834 C CA . CYS A 1 100 ? -5.026 -4.267 -6.981 1.00 91.44 100 CYS A CA 1
ATOM 835 C C . CYS A 1 100 ? -5.284 -3.882 -8.451 1.00 91.44 100 CYS A C 1
ATOM 837 O O . CYS A 1 100 ? -5.446 -2.710 -8.783 1.00 91.44 100 CYS A O 1
ATOM 839 N N . ARG A 1 101 ? -5.373 -4.875 -9.351 1.00 92.69 101 ARG A N 1
ATOM 840 C CA . ARG A 1 101 ? -5.752 -4.629 -10.753 1.00 92.69 101 ARG A CA 1
ATOM 841 C C . ARG A 1 101 ? -7.193 -4.137 -10.886 1.00 92.69 101 ARG A C 1
ATOM 843 O O . ARG A 1 101 ? -7.477 -3.334 -11.768 1.00 92.69 101 ARG A O 1
ATOM 850 N N . ALA A 1 102 ? -8.099 -4.620 -10.036 1.00 93.38 102 ALA A N 1
ATOM 851 C CA . ALA A 1 102 ? -9.490 -4.180 -10.037 1.00 93.38 102 ALA A CA 1
ATOM 852 C C . ALA A 1 102 ? -9.638 -2.716 -9.587 1.00 93.38 102 ALA A C 1
ATOM 854 O O . ALA A 1 102 ? -10.526 -2.043 -10.087 1.00 93.38 102 ALA A O 1
ATOM 855 N N . GLU A 1 103 ? -8.751 -2.233 -8.710 1.00 93.50 103 GLU A N 1
ATOM 856 C CA . GLU A 1 103 ? -8.719 -0.853 -8.189 1.00 93.50 103 GLU A CA 1
ATOM 857 C C . GLU A 1 103 ? -7.966 0.142 -9.094 1.00 93.50 103 GLU A C 1
ATOM 859 O O . GLU A 1 103 ? -7.897 1.339 -8.815 1.00 93.50 103 GLU A O 1
ATOM 864 N N . THR A 1 104 ? -7.358 -0.335 -10.184 1.00 92.50 104 THR A N 1
ATOM 865 C CA . THR A 1 104 ? -6.542 0.496 -11.082 1.00 92.50 104 THR A CA 1
ATOM 866 C C . THR A 1 104 ? -7.297 1.696 -11.676 1.00 92.50 104 THR A C 1
ATOM 868 O O . THR A 1 104 ? -6.712 2.781 -11.714 1.00 92.50 104 THR A O 1
ATOM 871 N N . PRO A 1 105 ? -8.568 1.582 -12.119 1.00 93.00 105 PRO A N 1
ATOM 872 C CA . PRO A 1 105 ? -9.328 2.738 -12.595 1.00 93.00 105 PRO A CA 1
ATOM 873 C C . PRO A 1 105 ? -9.463 3.845 -11.541 1.00 93.00 105 PRO A C 1
ATOM 875 O O . PRO A 1 105 ? -9.274 5.019 -11.851 1.00 93.00 105 PRO A O 1
ATOM 878 N N . GLU A 1 106 ? -9.747 3.480 -10.293 1.00 93.00 106 GLU A N 1
ATOM 879 C CA . GLU A 1 106 ? -9.908 4.408 -9.177 1.00 93.00 106 GLU A CA 1
ATOM 880 C C . GLU A 1 106 ? -8.578 5.052 -8.779 1.00 93.00 106 GLU A C 1
ATOM 882 O O . GLU A 1 106 ? -8.530 6.255 -8.522 1.00 93.00 106 GLU A O 1
ATOM 887 N N . VAL A 1 107 ? -7.488 4.277 -8.787 1.00 92.00 107 VAL A N 1
ATOM 888 C CA . VAL A 1 107 ? -6.131 4.782 -8.532 1.00 92.00 107 VAL A CA 1
ATOM 889 C C . VAL A 1 107 ? -5.739 5.848 -9.553 1.00 92.00 107 VAL A C 1
ATOM 891 O O . VAL A 1 107 ? -5.182 6.868 -9.169 1.00 92.00 107 VAL A O 1
ATOM 894 N N . LYS A 1 108 ? -6.086 5.678 -10.832 1.00 91.00 108 LYS A N 1
ATOM 895 C CA . LYS A 1 108 ? -5.795 6.691 -11.859 1.00 91.00 108 LYS A CA 1
ATOM 896 C C . LYS A 1 108 ? -6.533 8.002 -11.622 1.00 91.00 108 LYS A C 1
ATOM 898 O O . LYS A 1 108 ? -5.946 9.071 -11.743 1.00 91.00 108 LYS A O 1
ATOM 903 N N . VAL A 1 109 ? -7.815 7.921 -11.268 1.00 91.00 109 VAL A N 1
ATOM 904 C CA . VAL A 1 109 ? -8.606 9.112 -10.925 1.00 91.00 109 VAL A CA 1
ATOM 905 C C . VAL A 1 109 ? -8.001 9.814 -9.708 1.00 91.00 109 VAL A C 1
ATOM 907 O O . VAL A 1 109 ? -7.959 11.044 -9.658 1.00 91.00 109 VAL A O 1
ATOM 910 N N . LEU A 1 110 ? -7.503 9.042 -8.738 1.00 90.62 110 LEU A N 1
ATOM 911 C CA . LEU A 1 110 ? -6.792 9.587 -7.590 1.00 90.62 110 LEU A CA 1
ATOM 912 C C . LEU A 1 110 ? -5.483 10.268 -8.010 1.00 90.62 110 LEU A C 1
ATOM 914 O O . LEU A 1 110 ? -5.278 11.412 -7.620 1.00 90.62 110 LEU A O 1
ATOM 918 N N . ASP A 1 111 ? -4.647 9.627 -8.830 1.00 89.19 111 ASP A N 1
ATOM 919 C CA . ASP A 1 111 ? -3.403 10.209 -9.353 1.00 89.19 111 ASP A CA 1
ATOM 920 C C . ASP A 1 111 ? -3.661 11.565 -10.026 1.00 89.19 111 ASP A C 1
ATOM 922 O O . ASP A 1 111 ? -3.045 12.567 -9.667 1.00 89.19 111 ASP A O 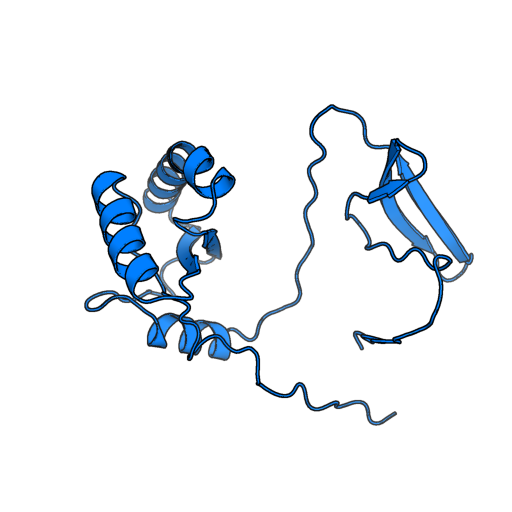1
ATOM 926 N N . GLU A 1 112 ? -4.633 11.631 -10.941 1.00 88.62 112 GLU A N 1
ATOM 927 C CA . GLU A 1 112 ? -5.013 12.870 -11.632 1.00 88.62 112 GLU A CA 1
ATOM 928 C C . GLU A 1 112 ? -5.457 13.966 -10.649 1.00 88.62 112 GLU A C 1
ATOM 930 O O . GLU A 1 112 ? -5.066 15.133 -10.772 1.00 88.62 112 GLU A O 1
ATOM 935 N N . HIS A 1 113 ? -6.246 13.596 -9.637 1.00 88.19 113 HIS A N 1
ATOM 936 C CA . HIS A 1 113 ? -6.707 14.527 -8.611 1.00 88.19 113 HIS A CA 1
ATOM 937 C C . HIS A 1 113 ? -5.558 15.042 -7.731 1.00 88.19 113 HIS A C 1
ATOM 939 O O . HIS A 1 113 ? -5.508 16.229 -7.394 1.00 88.19 113 HIS A O 1
ATOM 945 N N . LEU A 1 114 ? -4.623 14.165 -7.362 1.00 89.00 114 LEU A N 1
ATOM 946 C CA . LEU A 1 114 ? -3.482 14.510 -6.521 1.00 89.00 114 LEU A CA 1
ATOM 947 C C . LEU A 1 114 ? -2.451 15.350 -7.275 1.00 89.00 114 LEU A C 1
ATOM 949 O O . LEU A 1 114 ? -1.901 16.280 -6.683 1.00 89.00 114 LEU A O 1
ATOM 953 N N . GLU A 1 115 ? -2.224 15.094 -8.564 1.00 83.50 115 GLU A N 1
ATOM 954 C CA . GLU A 1 115 ? -1.342 15.903 -9.414 1.00 83.50 115 GLU A CA 1
ATOM 955 C C . GLU A 1 115 ? -1.875 17.322 -9.633 1.00 83.50 115 GLU A C 1
ATOM 957 O O . GLU A 1 115 ? -1.110 18.285 -9.559 1.00 83.50 115 GLU A O 1
ATOM 962 N N . ALA A 1 116 ? -3.193 17.489 -9.791 1.00 83.75 116 ALA A N 1
ATOM 963 C CA . ALA A 1 116 ? -3.817 18.814 -9.806 1.00 83.75 116 ALA A CA 1
ATOM 964 C C . ALA A 1 116 ? -3.702 19.540 -8.446 1.00 83.75 116 ALA A C 1
ATOM 966 O O . ALA A 1 116 ? -3.706 20.774 -8.374 1.00 83.75 116 ALA A O 1
ATOM 967 N N . GLY A 1 117 ? -3.601 18.777 -7.355 1.00 81.50 117 GLY A N 1
ATOM 968 C CA . GLY A 1 117 ? -3.450 19.273 -5.994 1.00 81.50 117 GLY A CA 1
ATOM 969 C C . GLY A 1 117 ? -2.005 19.617 -5.605 1.00 81.50 117 GLY A C 1
ATOM 970 O O . GLY A 1 117 ? -1.027 19.039 -6.075 1.00 81.50 117 GLY A O 1
ATOM 971 N N . LYS A 1 118 ? -1.854 20.542 -4.647 1.00 77.88 118 LYS A N 1
ATOM 972 C CA . LYS A 1 118 ? -0.539 20.959 -4.111 1.00 77.88 118 LYS A CA 1
ATOM 973 C C . LYS A 1 118 ? -0.145 20.291 -2.788 1.00 77.88 118 LYS A C 1
ATOM 975 O O . LYS A 1 118 ? 0.925 20.571 -2.265 1.00 77.88 118 LYS A O 1
ATOM 980 N N . GLN A 1 119 ? -1.010 19.452 -2.216 1.00 87.94 119 GLN A N 1
ATOM 981 C CA . GLN A 1 119 ? -0.840 18.970 -0.838 1.00 87.94 119 GLN A CA 1
ATOM 982 C C . GLN A 1 119 ? -0.245 17.564 -0.736 1.00 87.94 119 GLN A C 1
ATOM 984 O O . GLN A 1 119 ? 0.542 17.308 0.171 1.00 87.94 119 GLN A O 1
ATOM 989 N N . VAL A 1 120 ? -0.599 16.659 -1.647 1.00 90.31 120 VAL A N 1
ATOM 990 C CA . VAL A 1 120 ? -0.228 15.243 -1.548 1.00 90.31 120 VAL A CA 1
ATOM 991 C C . VAL A 1 120 ? 0.451 14.797 -2.838 1.00 90.31 120 VAL A C 1
ATOM 993 O O . VAL A 1 120 ? -0.049 15.073 -3.930 1.00 90.31 120 VAL A O 1
ATOM 996 N N . GLN A 1 121 ? 1.605 14.144 -2.716 1.00 88.62 121 GLN A N 1
ATOM 997 C CA . GLN A 1 121 ? 2.233 13.385 -3.804 1.00 88.62 121 GLN A CA 1
ATOM 998 C C . GLN A 1 121 ? 2.004 11.893 -3.570 1.00 88.62 121 GLN A C 1
ATOM 1000 O O . GLN A 1 121 ? 1.996 11.457 -2.419 1.00 88.62 121 GLN A O 1
ATOM 1005 N N . MET A 1 122 ? 1.834 11.117 -4.635 1.00 89.25 122 MET A N 1
ATOM 1006 C CA . MET A 1 122 ? 1.658 9.668 -4.553 1.00 89.25 122 MET A CA 1
ATOM 1007 C C . MET A 1 122 ? 2.890 8.960 -5.118 1.00 89.25 122 MET A C 1
ATOM 1009 O O . MET A 1 122 ? 3.416 9.351 -6.156 1.00 89.25 122 MET A O 1
ATOM 1013 N N . VAL A 1 123 ? 3.376 7.947 -4.402 1.00 88.56 123 VAL A N 1
ATOM 1014 C CA . VAL A 1 123 ? 4.518 7.112 -4.799 1.00 88.56 123 VAL A CA 1
ATOM 1015 C C . VAL A 1 123 ? 4.052 5.666 -4.809 1.00 88.56 123 VAL A C 1
ATOM 1017 O O . VAL A 1 123 ? 3.567 5.157 -3.796 1.00 88.56 123 VAL A O 1
ATOM 1020 N N . HIS A 1 124 ? 4.198 4.999 -5.947 1.00 89.56 124 HIS A N 1
ATOM 1021 C CA . HIS A 1 124 ? 3.746 3.627 -6.119 1.00 89.56 124 HIS A CA 1
ATOM 1022 C C . HIS A 1 124 ? 4.896 2.650 -5.866 1.00 89.56 124 HIS A C 1
ATOM 1024 O O . HIS A 1 124 ? 5.995 2.812 -6.392 1.00 89.56 124 HIS A O 1
ATOM 1030 N N . TYR A 1 125 ? 4.625 1.604 -5.093 1.00 87.75 125 TYR A N 1
ATOM 1031 C CA . TYR A 1 125 ? 5.562 0.536 -4.763 1.00 87.75 125 TYR A CA 1
ATOM 1032 C C . TYR A 1 125 ? 5.019 -0.793 -5.287 1.00 87.75 125 TYR A C 1
ATOM 1034 O O . TYR A 1 125 ? 4.303 -1.499 -4.564 1.00 87.75 125 TYR A O 1
ATOM 1042 N N . PRO A 1 126 ? 5.302 -1.142 -6.554 1.00 86.56 126 PRO A N 1
ATOM 1043 C CA . PRO A 1 126 ? 4.985 -2.460 -7.070 1.00 86.56 126 PRO A CA 1
ATOM 1044 C C . PRO A 1 126 ? 5.835 -3.526 -6.368 1.00 86.56 126 PRO A C 1
ATOM 1046 O O . PRO A 1 126 ? 7.067 -3.459 -6.342 1.00 86.56 126 PRO A O 1
ATOM 1049 N N . PHE A 1 127 ? 5.177 -4.549 -5.829 1.00 85.06 127 PHE A N 1
ATOM 1050 C CA . PHE A 1 127 ? 5.839 -5.707 -5.247 1.00 85.06 127 PHE A CA 1
ATOM 1051 C C . PHE A 1 127 ? 6.223 -6.706 -6.338 1.00 85.06 127 PHE A C 1
ATOM 1053 O O . PHE A 1 127 ? 5.357 -7.352 -6.943 1.00 85.06 127 PHE A O 1
ATOM 1060 N N . VAL A 1 128 ? 7.529 -6.848 -6.576 1.00 81.25 128 VAL A N 1
ATOM 1061 C CA . VAL A 1 128 ? 8.085 -7.647 -7.670 1.00 81.25 128 VAL A CA 1
ATOM 1062 C C . VAL A 1 128 ? 9.1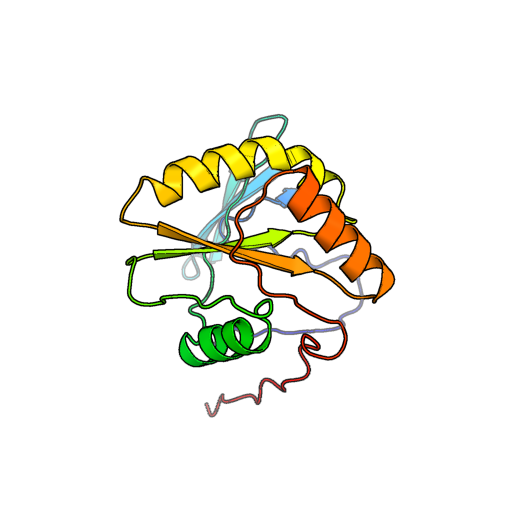46 -8.598 -7.127 1.00 81.25 128 VAL A C 1
ATOM 1064 O O . VAL A 1 128 ? 10.285 -8.229 -6.882 1.00 81.25 128 VAL A O 1
ATOM 1067 N N . PHE A 1 129 ? 8.786 -9.867 -6.978 1.00 78.88 129 PHE A N 1
ATOM 1068 C CA . PHE A 1 129 ? 9.670 -10.891 -6.407 1.00 78.88 129 PHE A CA 1
ATOM 1069 C C . PHE A 1 129 ? 10.285 -11.828 -7.461 1.00 78.88 129 PHE A C 1
ATOM 1071 O O . PHE A 1 129 ? 10.940 -12.806 -7.108 1.00 78.88 129 PHE A O 1
ATOM 1078 N N . LYS A 1 130 ? 10.049 -11.570 -8.756 1.00 77.25 130 LYS A N 1
ATOM 1079 C CA . LYS A 1 130 ? 10.643 -12.312 -9.881 1.00 77.25 130 LYS A CA 1
ATOM 1080 C C . LYS A 1 130 ? 10.864 -11.406 -11.090 1.00 77.25 130 LYS A C 1
ATOM 1082 O O . LYS A 1 130 ? 10.137 -10.436 -11.288 1.00 77.25 130 LYS A O 1
ATOM 1087 N N . LYS A 1 131 ? 11.834 -11.762 -11.935 1.00 74.88 131 LYS A N 1
ATOM 1088 C CA . LYS A 1 131 ? 12.182 -10.995 -13.141 1.00 74.88 131 LYS A CA 1
ATOM 1089 C C . LYS A 1 131 ? 11.056 -10.953 -14.184 1.00 74.88 131 LYS A C 1
ATOM 1091 O O . LYS A 1 131 ? 10.807 -9.904 -14.760 1.00 74.88 131 LYS A O 1
ATOM 1096 N N . ASP A 1 132 ? 10.346 -12.056 -14.399 1.00 78.06 132 ASP A N 1
ATOM 1097 C CA . ASP A 1 132 ? 9.196 -12.112 -15.315 1.00 78.06 132 ASP A CA 1
ATOM 1098 C C . ASP A 1 132 ? 8.042 -11.207 -14.849 1.00 78.06 132 ASP A C 1
ATOM 1100 O O . ASP A 1 132 ? 7.357 -10.582 -15.660 1.00 78.06 132 ASP A O 1
ATOM 1104 N N . LEU A 1 133 ? 7.861 -11.074 -13.531 1.00 81.38 133 LEU A N 1
ATOM 1105 C CA . LEU A 1 133 ? 6.894 -10.140 -12.957 1.00 81.38 133 LEU A CA 1
ATOM 1106 C C . LEU A 1 133 ? 7.290 -8.681 -13.181 1.00 81.38 133 LEU A C 1
ATOM 1108 O O . LEU A 1 133 ? 6.399 -7.852 -13.346 1.00 81.38 133 LEU A O 1
ATOM 1112 N N . LEU A 1 134 ? 8.586 -8.356 -13.225 1.00 82.38 134 LEU A N 1
ATOM 1113 C CA . LEU A 1 134 ? 9.045 -7.000 -13.535 1.00 82.38 134 LEU A CA 1
ATOM 1114 C C . LEU A 1 134 ? 8.593 -6.590 -14.937 1.00 82.38 134 LEU A C 1
ATOM 1116 O O . LEU A 1 134 ? 7.962 -5.551 -15.104 1.00 82.38 134 LEU A O 1
ATOM 1120 N N . GLU A 1 135 ? 8.859 -7.434 -15.934 1.00 83.31 135 GLU A N 1
ATOM 1121 C CA . GLU A 1 135 ? 8.494 -7.168 -17.328 1.00 83.31 135 GLU A CA 1
ATOM 1122 C C . GLU A 1 135 ? 6.979 -6.998 -17.486 1.00 83.31 135 GLU A C 1
ATOM 1124 O O . GLU A 1 135 ? 6.518 -6.021 -18.081 1.00 83.31 135 GLU A O 1
ATOM 1129 N N . ARG A 1 136 ? 6.194 -7.892 -16.873 1.00 88.06 136 ARG A N 1
ATOM 1130 C CA . ARG A 1 136 ? 4.727 -7.791 -16.855 1.00 88.06 136 ARG A CA 1
ATOM 1131 C C . ARG A 1 136 ? 4.236 -6.527 -16.162 1.00 88.06 136 ARG A C 1
ATOM 1133 O O . ARG A 1 136 ? 3.338 -5.867 -16.674 1.00 88.06 136 ARG A O 1
ATOM 1140 N N . THR A 1 137 ? 4.845 -6.157 -15.039 1.00 87.75 137 THR A N 1
ATOM 1141 C CA . THR A 1 137 ? 4.500 -4.933 -14.305 1.00 87.75 137 THR A CA 1
ATOM 1142 C C . THR A 1 137 ? 4.769 -3.690 -15.155 1.00 87.75 137 THR A C 1
ATOM 1144 O O . THR A 1 137 ? 3.921 -2.805 -15.226 1.00 87.75 137 THR A O 1
ATOM 1147 N N . LEU A 1 138 ? 5.895 -3.639 -15.873 1.00 86.06 138 LEU A N 1
ATOM 1148 C CA . LEU A 1 138 ? 6.226 -2.533 -16.780 1.00 86.06 138 LEU A CA 1
ATOM 1149 C C . LEU A 1 138 ? 5.281 -2.446 -17.986 1.00 86.06 138 LEU A C 1
ATOM 1151 O O . LEU A 1 138 ? 4.991 -1.352 -18.472 1.00 86.06 138 LEU A O 1
ATOM 1155 N N . ILE A 1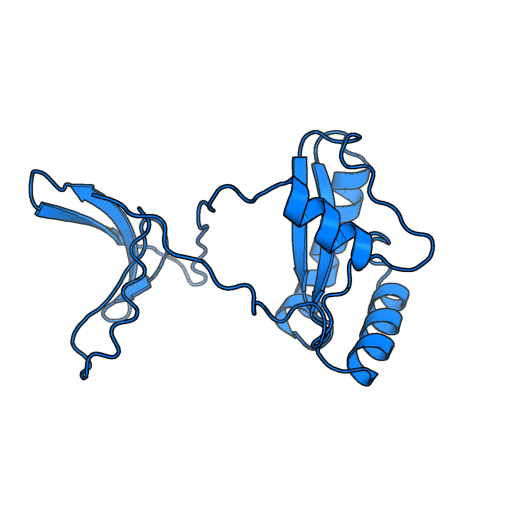 139 ? 4.815 -3.584 -18.507 1.00 89.00 139 ILE A N 1
ATOM 1156 C CA . ILE A 1 139 ? 3.774 -3.615 -19.543 1.00 89.00 139 ILE A CA 1
ATOM 1157 C C . ILE A 1 139 ? 2.466 -3.071 -18.966 1.00 89.00 139 ILE A C 1
ATOM 1159 O O . ILE A 1 139 ? 1.905 -2.134 -19.525 1.00 89.00 139 ILE A O 1
ATOM 1163 N N . TYR A 1 140 ? 2.050 -3.566 -17.799 1.00 91.06 140 TYR A N 1
ATOM 1164 C CA . TYR A 1 140 ? 0.811 -3.157 -17.148 1.00 91.06 140 TYR A CA 1
ATOM 1165 C C . TYR A 1 140 ? 0.766 -1.653 -16.845 1.00 91.06 140 TYR A C 1
ATOM 1167 O O . TYR A 1 140 ? -0.237 -1.004 -17.140 1.00 91.06 140 TYR A O 1
ATOM 1175 N N . ILE A 1 141 ? 1.851 -1.079 -16.310 1.00 88.81 141 ILE A N 1
ATOM 1176 C CA . ILE A 1 141 ? 1.965 0.366 -16.038 1.00 88.81 141 ILE A CA 1
ATOM 1177 C C . ILE A 1 141 ? 1.741 1.179 -17.318 1.00 88.81 141 ILE A C 1
ATOM 1179 O O . ILE A 1 141 ? 0.976 2.144 -17.304 1.00 88.81 141 ILE A O 1
ATOM 1183 N N . ARG A 1 142 ? 2.374 0.772 -18.428 1.00 88.44 142 ARG A N 1
ATOM 1184 C CA . ARG A 1 142 ? 2.259 1.457 -19.724 1.00 88.44 142 ARG A CA 1
ATOM 1185 C C . ARG A 1 142 ? 0.867 1.326 -20.327 1.00 88.44 142 ARG A C 1
ATOM 1187 O O . ARG A 1 142 ? 0.319 2.319 -20.781 1.00 88.44 142 ARG A O 1
ATOM 1194 N N . GLU A 1 143 ? 0.288 0.130 -20.322 1.00 90.94 143 GLU A N 1
ATOM 1195 C CA . GLU A 1 143 ? -1.043 -0.113 -20.894 1.00 90.94 143 GLU A CA 1
ATOM 1196 C C . GLU A 1 143 ? -2.149 0.608 -20.123 1.00 90.94 143 GLU A C 1
ATOM 1198 O O . GLU A 1 143 ? -3.134 1.054 -20.710 1.00 90.94 143 GLU A O 1
ATOM 1203 N N . ASN A 1 144 ? -1.978 0.754 -18.808 1.00 89.00 144 ASN A N 1
ATOM 1204 C CA . ASN A 1 144 ? -2.971 1.392 -17.955 1.00 89.00 144 ASN A CA 1
ATOM 1205 C C . ASN A 1 144 ? -2.707 2.884 -17.733 1.00 89.00 144 ASN A C 1
ATOM 1207 O O . ASN A 1 144 ? -3.554 3.538 -17.128 1.00 89.00 144 ASN A O 1
ATOM 1211 N N . ASN A 1 145 ? -1.616 3.452 -18.260 1.00 86.44 145 ASN A N 1
ATOM 1212 C CA . ASN A 1 145 ? -1.203 4.841 -18.020 1.00 86.44 145 ASN A CA 1
ATOM 1213 C C . ASN A 1 145 ? -1.171 5.184 -16.519 1.00 86.44 145 ASN A C 1
ATOM 1215 O O . ASN A 1 145 ? -1.749 6.185 -16.098 1.00 86.44 145 ASN A O 1
ATOM 1219 N N . LEU A 1 146 ? -0.563 4.317 -15.705 1.00 84.38 146 LEU A N 1
ATOM 1220 C CA . LEU A 1 146 ? -0.344 4.613 -14.286 1.00 84.38 146 LEU A CA 1
ATOM 1221 C C . LEU A 1 146 ? 0.727 5.700 -14.127 1.00 84.38 146 LEU A C 1
ATOM 1223 O O . LEU A 1 146 ? 1.606 5.827 -14.984 1.00 84.38 146 LEU A O 1
ATOM 1227 N N . SER A 1 147 ? 0.659 6.459 -13.024 1.00 76.38 147 SER A N 1
ATOM 1228 C CA . SER A 1 147 ? 1.652 7.487 -12.701 1.00 76.38 147 SER A CA 1
ATOM 1229 C C . SER A 1 147 ? 3.074 6.948 -12.822 1.00 76.38 147 SER A C 1
ATOM 1231 O O . SER A 1 147 ? 3.374 5.798 -12.474 1.00 76.38 147 SER A O 1
ATOM 1233 N N . SER A 1 148 ? 3.961 7.800 -13.331 1.00 64.94 148 SER A N 1
ATOM 1234 C CA . SER A 1 148 ? 5.341 7.429 -13.581 1.00 64.94 148 SER A CA 1
ATOM 1235 C C . SER A 1 148 ? 6.100 7.162 -12.286 1.00 64.94 148 SER A C 1
ATOM 1237 O O . SER A 1 148 ? 6.970 6.312 -12.321 1.00 64.94 148 SER A O 1
ATOM 1239 N N . ILE A 1 149 ? 5.767 7.778 -11.146 1.00 73.75 149 ILE A N 1
ATOM 1240 C CA . ILE A 1 149 ? 6.552 7.643 -9.907 1.00 73.75 149 ILE A CA 1
ATOM 1241 C C . ILE A 1 149 ? 6.400 6.233 -9.302 1.00 73.75 149 ILE A C 1
ATOM 1243 O O . ILE A 1 149 ? 5.500 5.973 -8.499 1.00 73.75 149 ILE A O 1
ATOM 1247 N N . GLN A 1 150 ? 7.308 5.329 -9.675 1.00 78.00 150 GLN A N 1
ATOM 1248 C CA . GLN A 1 150 ? 7.318 3.926 -9.254 1.00 78.00 150 GLN A CA 1
ATOM 1249 C C . GLN A 1 150 ? 8.672 3.570 -8.617 1.00 78.00 150 GLN A C 1
ATOM 1251 O O . GLN A 1 150 ? 9.731 3.874 -9.171 1.00 78.00 150 GLN A O 1
ATOM 1256 N N . SER A 1 151 ? 8.642 2.894 -7.467 1.00 75.06 151 SER A N 1
ATOM 1257 C CA . SER A 1 151 ? 9.827 2.380 -6.764 1.00 75.06 151 SER A CA 1
ATOM 1258 C C . SER A 1 151 ? 9.713 0.863 -6.577 1.00 75.06 151 SER A C 1
ATOM 1260 O O . SER A 1 151 ? 8.810 0.370 -5.900 1.00 75.06 151 SER A O 1
ATOM 1262 N N . PHE A 1 152 ? 10.594 0.102 -7.229 1.00 72.25 152 PHE A N 1
ATOM 1263 C CA . PHE A 1 152 ? 10.504 -1.355 -7.321 1.00 72.25 152 PHE A CA 1
ATOM 1264 C C . PHE A 1 152 ? 11.135 -2.056 -6.128 1.00 72.25 152 PHE A C 1
ATOM 1266 O O . PHE A 1 152 ? 12.341 -2.012 -5.910 1.00 72.25 152 PHE A O 1
ATOM 1273 N N . CYS A 1 153 ? 10.320 -2.816 -5.415 1.00 57.53 153 CYS A N 1
ATOM 1274 C CA . CYS A 1 153 ? 10.780 -3.622 -4.301 1.00 57.53 153 CYS A CA 1
ATOM 1275 C C . CYS A 1 153 ? 11.110 -5.037 -4.809 1.00 57.53 153 CYS A C 1
ATOM 1277 O O . CYS A 1 153 ? 10.198 -5.841 -5.018 1.00 57.53 153 CYS A O 1
ATOM 1279 N N . GLY A 1 154 ? 12.394 -5.298 -5.090 1.00 52.59 154 GLY A N 1
ATOM 1280 C CA . GLY A 1 154 ? 12.916 -6.584 -5.574 1.00 52.59 154 GLY A CA 1
ATOM 1281 C C . GLY A 1 154 ? 13.155 -7.596 -4.448 1.00 52.59 154 GLY A C 1
ATOM 1282 O O . GLY A 1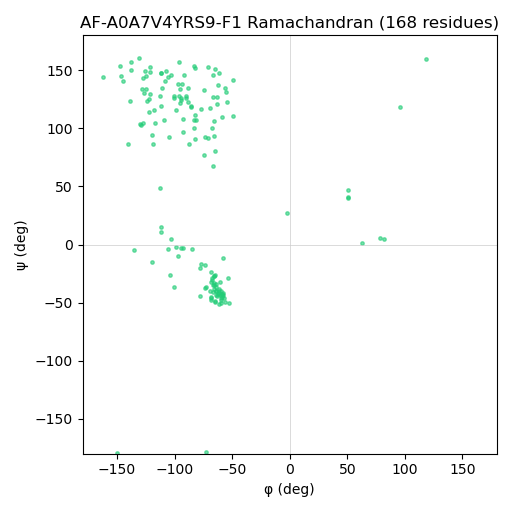 154 ? 13.460 -7.207 -3.321 1.00 52.59 154 GLY A O 1
ATOM 1283 N N . SER A 1 155 ? 13.068 -8.900 -4.743 1.00 47.84 155 SER A N 1
ATOM 1284 C CA . SER A 1 155 ? 13.300 -9.987 -3.765 1.00 47.84 155 SER A CA 1
ATOM 1285 C C . SER A 1 155 ? 14.645 -9.903 -3.033 1.00 47.84 155 SER A C 1
ATOM 1287 O O . SER A 1 155 ? 14.734 -10.338 -1.889 1.00 47.84 155 SER A O 1
ATOM 1289 N N . ASP A 1 156 ? 15.660 -9.325 -3.678 1.00 49.47 156 ASP A N 1
ATOM 1290 C CA . ASP A 1 156 ? 17.034 -9.285 -3.164 1.00 49.47 156 ASP A CA 1
ATOM 1291 C C . ASP A 1 156 ? 17.358 -7.966 -2.439 1.00 49.47 156 ASP A C 1
ATOM 1293 O O . ASP A 1 156 ? 18.401 -7.856 -1.803 1.00 49.47 156 ASP A O 1
ATOM 1297 N N . SER A 1 157 ? 16.479 -6.961 -2.530 1.00 44.97 157 SER A N 1
ATOM 1298 C CA . SER A 1 157 ? 16.691 -5.624 -1.955 1.00 44.97 157 SER A CA 1
ATOM 1299 C C . SER A 1 157 ? 15.650 -5.217 -0.911 1.00 44.97 157 SER A C 1
ATOM 1301 O O . SER A 1 157 ? 15.870 -4.284 -0.145 1.00 44.97 157 SER A O 1
ATOM 1303 N N . CYS A 1 158 ? 14.529 -5.937 -0.857 1.00 44.03 158 CYS A N 1
ATOM 1304 C CA . CYS A 1 158 ? 13.464 -5.755 0.122 1.00 44.03 158 CYS A CA 1
ATOM 1305 C C . CYS A 1 158 ? 13.332 -6.914 1.111 1.00 44.03 158 CYS A C 1
ATOM 1307 O O . CYS A 1 158 ? 12.313 -7.024 1.801 1.00 44.03 158 CYS A O 1
ATOM 1309 N N . SER A 1 159 ? 14.336 -7.788 1.204 1.00 39.66 159 SER A N 1
ATOM 1310 C CA . SER A 1 159 ? 14.455 -8.637 2.379 1.00 39.66 159 SER A CA 1
ATOM 1311 C C . SER A 1 159 ? 14.570 -7.714 3.593 1.00 39.66 159 SER A C 1
ATOM 1313 O O . SER A 1 159 ? 15.556 -7.006 3.784 1.00 39.66 159 SER A O 1
ATOM 1315 N N . MET A 1 160 ? 13.519 -7.680 4.412 1.00 40.25 160 MET A N 1
ATOM 1316 C CA . MET A 1 160 ? 13.572 -7.154 5.774 1.00 40.25 160 MET A CA 1
ATOM 1317 C C . MET A 1 160 ? 14.458 -8.082 6.609 1.00 40.25 160 MET A C 1
ATOM 1319 O O . MET A 1 160 ? 13.982 -8.786 7.489 1.00 40.25 160 MET A O 1
ATOM 1323 N N . ASP A 1 161 ? 15.747 -8.102 6.292 1.00 36.78 161 ASP A N 1
ATOM 1324 C CA . ASP A 1 161 ? 16.793 -8.733 7.082 1.00 36.78 161 ASP A CA 1
ATOM 1325 C C . ASP A 1 161 ? 17.708 -7.631 7.629 1.00 36.78 161 ASP A C 1
ATOM 1327 O O . ASP A 1 161 ? 18.928 -7.648 7.516 1.00 36.78 161 ASP A O 1
ATOM 1331 N N . GLU A 1 162 ? 17.084 -6.600 8.202 1.00 35.25 162 GLU A N 1
ATOM 1332 C CA . GLU A 1 162 ? 17.764 -5.694 9.114 1.00 35.25 162 GLU A CA 1
ATOM 1333 C C . GLU A 1 162 ? 17.228 -5.952 10.512 1.00 35.25 162 GLU A C 1
ATOM 1335 O O . GLU A 1 162 ? 16.092 -5.641 10.871 1.00 35.25 162 GLU A O 1
ATOM 1340 N N . THR A 1 163 ? 18.100 -6.585 11.281 1.00 30.89 163 THR A N 1
ATOM 1341 C CA . THR A 1 163 ? 17.965 -6.925 12.684 1.00 30.89 163 THR A CA 1
ATOM 1342 C C . THR A 1 163 ? 17.511 -5.694 13.468 1.00 30.89 163 THR A C 1
ATOM 1344 O O . THR A 1 163 ? 18.270 -4.744 13.664 1.00 30.89 163 THR A O 1
ATOM 1347 N N . VAL A 1 164 ? 16.271 -5.718 13.958 1.00 28.94 164 VAL A N 1
ATOM 1348 C CA . VAL A 1 164 ? 15.827 -4.828 15.034 1.00 28.94 164 VAL A CA 1
ATOM 1349 C C . VAL A 1 164 ? 16.620 -5.232 16.276 1.00 28.94 164 VAL A C 1
ATOM 1351 O O . VAL A 1 164 ? 16.264 -6.181 16.968 1.00 28.94 164 VAL A O 1
ATOM 1354 N N . LYS A 1 165 ? 17.756 -4.572 16.519 1.00 28.59 165 LYS A N 1
ATOM 1355 C CA . LYS A 1 165 ? 18.496 -4.720 17.774 1.00 28.59 165 LYS A CA 1
ATOM 1356 C C . LYS A 1 165 ? 17.669 -4.087 18.886 1.00 28.59 165 LYS A C 1
ATOM 1358 O O . LYS A 1 165 ? 17.380 -2.893 18.851 1.00 28.59 165 LYS A O 1
ATOM 1363 N N . GLU A 1 166 ? 17.276 -4.920 19.841 1.00 30.52 166 GLU A N 1
ATOM 1364 C CA . GLU A 1 166 ? 16.606 -4.524 21.071 1.00 30.52 166 GLU A CA 1
ATOM 1365 C C . GLU A 1 166 ? 17.432 -3.457 21.801 1.00 30.52 166 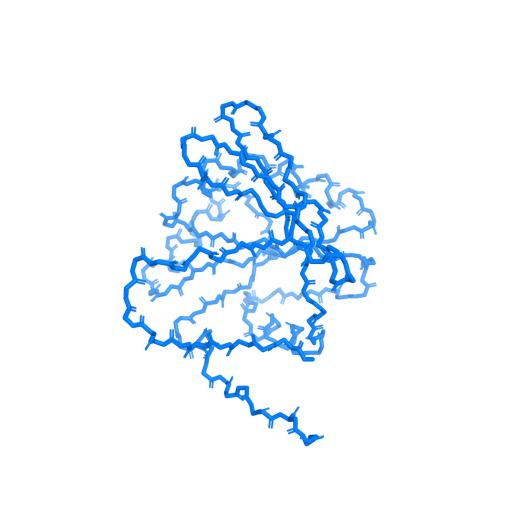GLU A C 1
ATOM 1367 O O . GLU A 1 166 ? 18.598 -3.660 22.133 1.00 30.52 166 GLU A O 1
ATOM 1372 N N . GLN A 1 167 ? 16.807 -2.310 22.053 1.00 28.12 167 GLN A N 1
ATOM 1373 C CA . GLN A 1 167 ? 17.240 -1.348 23.058 1.00 28.12 167 GLN A CA 1
ATOM 1374 C C . GLN A 1 167 ? 16.089 -1.216 24.053 1.00 28.12 167 GLN A C 1
ATOM 1376 O O . GLN A 1 167 ? 15.133 -0.473 23.833 1.00 28.12 167 GLN A O 1
ATOM 1381 N N . CYS A 1 168 ? 16.159 -2.002 25.122 1.00 25.84 168 CYS A N 1
ATOM 1382 C CA . CYS A 1 168 ? 15.435 -1.776 26.366 1.00 25.84 168 CYS A CA 1
ATOM 1383 C C . CYS A 1 168 ? 16.397 -2.140 27.502 1.00 25.84 168 CYS A C 1
ATOM 1385 O O . CYS A 1 168 ? 16.419 -3.279 27.950 1.00 25.84 168 CYS A O 1
ATOM 1387 N N . ASP A 1 169 ? 17.210 -1.169 27.919 1.00 36.12 169 ASP A N 1
ATOM 1388 C CA . ASP A 1 169 ? 17.746 -1.130 29.279 1.00 36.12 169 ASP A CA 1
ATOM 1389 C C . ASP A 1 169 ? 16.669 -0.491 30.164 1.00 36.12 169 ASP A C 1
ATOM 1391 O O . ASP A 1 169 ? 16.499 0.732 30.139 1.00 36.12 169 ASP A O 1
ATOM 1395 N N . VAL A 1 170 ? 15.925 -1.327 30.894 1.00 34.19 170 VAL A N 1
ATOM 1396 C CA . VAL A 1 170 ? 15.272 -1.002 32.177 1.00 34.19 170 VAL A CA 1
ATOM 1397 C C . VAL A 1 170 ? 15.300 -2.251 33.047 1.00 34.19 170 VAL A C 1
ATOM 1399 O O . VAL A 1 170 ? 14.833 -3.304 32.556 1.00 34.19 170 VAL A O 1
#

Nearest PDB structures (foldseek):
  4dqk-assembly2_B  TM=3.431E-01  e=3.233E-01  Priestia megaterium
  2xa9-assembly1_A  TM=4.785E-01  e=1.239E+00  Pyrococcus horikoshii
  4dql-assembly3_B-2  TM=3.444E-01  e=3.917E-01  Priestia megaterium
  8uzd-assembly1_B-2  TM=4.154E-01  e=8.998E-01  Ilex paraguariensis
  4dql-assembly3_A  TM=3.597E-01  e=8.998E-01  Priestia megaterium

Radius of gyration: 20.14 Å; Cα contacts (8 Å, |Δi|>4): 182; chains: 1; bounding box: 41×45×56 Å

Solvent-accessible surface area (backbone atoms only — not comparable to full-atom values): 10943 Å² total; per-residue (Å²): 139,82,83,78,79,84,68,92,65,88,72,102,78,79,88,87,82,51,77,51,35,68,44,82,55,98,93,40,42,29,24,35,77,46,76,40,81,88,77,73,45,74,42,71,44,78,60,85,73,98,72,87,81,66,64,73,88,77,76,92,71,62,63,69,60,51,49,52,58,42,66,75,25,39,48,92,97,59,82,83,67,83,81,75,31,91,36,76,46,79,45,79,42,30,78,89,36,66,70,52,60,69,43,44,70,60,50,46,56,46,50,56,53,33,69,76,41,73,50,44,44,74,40,36,33,42,60,32,76,47,73,71,50,44,57,50,36,57,48,50,38,62,78,66,64,48,80,81,56,42,26,55,43,37,62,89,77,57,60,89,79,72,81,82,75,86,84,78,92,126

Foldseek 3Di:
DPDPPPDPDDDDDDDDADAQDWDDDPNWIWHFPDQDPVVRDTDIDTDDDPDDDTDDDDDDDDPVVVQVLQQVQWDPPDDDPPPQAQEEAEAEDFPPDPVRVVCLVVQQVVQVVVVVDRHYDYAYEYEDADPVRVVSRVVVCVVSVPDRRYGYDYNVSNPPPDDPPDDDDD

Mean predicted aligned error: 12.88 Å

Sequence (170 aa):
MQCYMYLHTPKDSILSFRLNEPFLFKGLYYRLTNLDLCDNTVTLERLEGDKIKGYKEGFYFDMAKLRQLTDMHMMEGQAINWGNKPYTLLHFWGEWCAPCRAETPEVKVLDEHLEAGKQVQMVHYPFVFKKDLLERTLIYIRENNLSSIQSFCGSDSCSMDETVKEQCDV

pLDDT: mean 75.08, std 19.14, range [23.78, 93.5]